Protein AF-A0A833ZK49-F1 (afdb_monomer)

Foldseek 3Di:
DDDPDDDPVLVVVVVVLVVVQVVCCVPPVDGDVVSLVVQCVNPPVVSVVVVVQVVVVQWDWDADPVRAIWIWGQDPVRDIWIAHPVQRDIPDPVCCVPPVVPVPDPRDDPPDD

Secondary structure (DSSP, 8-state):
-----STTHHHHHHHHHHHHHHHHHHHHSS--HHHHHHHHHHHTHHHHHHHHHHHTT-EEEEEPTTS-EEEEEE-TTS-EEEEEGGGTEE-SHHHHHHTSSS-----------

Sequence (113 aa):
MAVASSAVTLPAVVEELLSEMAAAVRNSARIPDEHLLSLKFVFGSSALQALDLVDRQSITLISSPSGRHVYQVLGSSGKMYTCLASCHYCSCPAFAFSVLRKSDSLLGHCRSN

Organism: NCBI:txid89673

pLDDT: mean 78.68, std 17.34, range [35.31, 94.06]

Mean predicted aligned error: 9.79 Å

Structure (mmCIF, N/CA/C/O backbone):
data_AF-A0A833ZK49-F1
#
_entry.id   AF-A0A833ZK49-F1
#
loop_
_atom_site.group_PDB
_atom_site.id
_atom_site.type_symbol
_atom_site.label_atom_id
_atom_site.label_alt_id
_atom_site.label_comp_id
_atom_site.label_asym_id
_atom_site.label_entity_id
_atom_site.label_seq_id
_atom_site.pdbx_PDB_ins_code
_atom_site.Cartn_x
_atom_site.Cartn_y
_atom_site.Cartn_z
_atom_site.occupancy
_atom_site.B_iso_or_equiv
_atom_site.auth_seq_id
_atom_site.auth_comp_id
_atom_site.auth_asym_id
_atom_site.auth_atom_id
_atom_site.pdbx_PDB_model_num
ATOM 1 N N . MET A 1 1 ? -7.117 32.785 -23.842 1.00 36.78 1 MET A N 1
ATOM 2 C CA .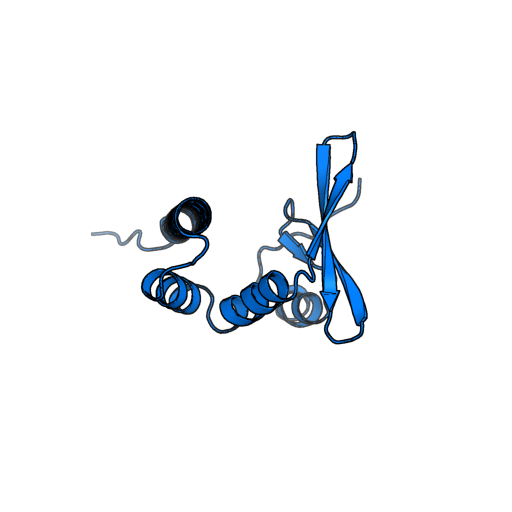 MET A 1 1 ? -7.629 31.417 -23.626 1.00 36.78 1 MET A CA 1
ATOM 3 C C . MET A 1 1 ? -6.524 30.430 -23.958 1.00 36.78 1 MET A C 1
ATOM 5 O O . MET A 1 1 ? -6.218 30.267 -25.129 1.00 36.78 1 MET A O 1
ATOM 9 N N . ALA A 1 2 ? -5.901 29.825 -22.949 1.00 35.31 2 ALA A N 1
ATOM 10 C CA . ALA A 1 2 ? -5.033 28.662 -23.112 1.00 35.31 2 ALA A CA 1
ATOM 11 C C . ALA A 1 2 ? -5.207 27.791 -21.863 1.00 35.31 2 ALA A C 1
ATOM 13 O O . ALA A 1 2 ? -4.974 28.242 -20.743 1.00 35.31 2 ALA A O 1
ATOM 14 N N . VAL A 1 3 ? -5.732 26.588 -22.072 1.00 43.62 3 VAL A N 1
ATOM 15 C CA . VAL A 1 3 ? -6.018 25.583 -21.049 1.00 43.62 3 VAL A CA 1
ATOM 16 C C . VAL A 1 3 ? -4.692 24.973 -20.598 1.00 43.62 3 VAL A C 1
ATOM 18 O O . VAL A 1 3 ? -4.091 24.195 -21.330 1.00 43.62 3 VAL A O 1
ATOM 21 N N . ALA A 1 4 ? -4.245 25.324 -19.394 1.00 40.34 4 ALA A N 1
ATOM 22 C CA . ALA A 1 4 ? -3.229 24.591 -18.642 1.00 40.34 4 ALA A CA 1
ATOM 23 C C . ALA A 1 4 ? -3.938 23.840 -17.502 1.00 40.34 4 ALA A C 1
ATOM 25 O O . ALA A 1 4 ? -3.822 24.186 -16.330 1.00 40.34 4 ALA A O 1
ATOM 26 N N . SER A 1 5 ? -4.781 22.869 -17.863 1.00 50.88 5 SER A N 1
ATOM 27 C CA . SER A 1 5 ? -5.573 22.073 -16.918 1.00 50.88 5 SER A CA 1
ATOM 28 C C . SER A 1 5 ? -4.890 20.743 -16.590 1.00 50.88 5 SER A C 1
ATOM 30 O O . SER A 1 5 ? -4.500 20.007 -17.492 1.00 50.88 5 SER A O 1
ATOM 32 N N . SER A 1 6 ? -4.884 20.412 -15.292 1.00 45.81 6 SER A N 1
ATOM 33 C CA . SER A 1 6 ? -4.934 19.069 -14.665 1.00 45.81 6 SER A CA 1
ATOM 34 C C . SER A 1 6 ? -3.666 18.348 -14.170 1.00 45.81 6 SER A C 1
ATOM 36 O O . SER A 1 6 ? -3.812 17.493 -13.302 1.00 45.81 6 SER A O 1
ATOM 38 N N . ALA A 1 7 ? -2.440 18.671 -14.595 1.00 47.62 7 ALA A N 1
ATOM 39 C CA . ALA A 1 7 ? -1.289 17.816 -14.233 1.00 47.62 7 ALA A CA 1
ATOM 40 C C . ALA A 1 7 ? -0.653 18.086 -12.848 1.00 47.62 7 ALA A C 1
ATOM 42 O O . ALA A 1 7 ? -0.018 17.197 -12.290 1.00 47.62 7 ALA A O 1
ATOM 43 N N . VAL A 1 8 ? -0.808 19.288 -12.278 1.00 50.62 8 VAL A N 1
ATOM 44 C CA . VAL A 1 8 ? -0.087 19.698 -11.047 1.00 50.62 8 VAL A CA 1
ATOM 45 C C . VAL A 1 8 ? -0.930 19.545 -9.773 1.00 50.62 8 VAL A C 1
ATOM 47 O O . VAL A 1 8 ? -0.392 19.473 -8.675 1.00 50.62 8 VAL A O 1
ATOM 50 N N . THR A 1 9 ? -2.254 19.451 -9.888 1.00 58.06 9 THR A N 1
ATOM 51 C CA . THR A 1 9 ? -3.160 19.462 -8.727 1.00 58.06 9 THR A CA 1
ATOM 52 C C . THR A 1 9 ? -3.355 18.086 -8.096 1.00 58.06 9 THR A C 1
ATOM 54 O O . THR A 1 9 ? -3.561 17.997 -6.892 1.00 58.06 9 THR A O 1
ATOM 57 N N . LEU A 1 10 ? -3.276 17.006 -8.879 1.00 67.06 10 LEU A N 1
ATOM 58 C CA . LEU A 1 10 ? -3.603 15.662 -8.393 1.00 67.06 10 LEU A CA 1
ATOM 59 C C . LEU A 1 10 ? -2.645 15.143 -7.298 1.00 67.06 10 LEU A C 1
ATOM 61 O O . LEU A 1 10 ? -3.148 14.588 -6.324 1.00 67.06 10 LEU A O 1
ATOM 65 N N . PRO A 1 11 ? -1.311 15.342 -7.380 1.00 76.81 11 PRO A N 1
ATOM 66 C CA . PRO A 1 11 ? -0.401 14.919 -6.313 1.00 76.81 11 PRO A CA 1
ATOM 67 C C . PRO A 1 11 ? -0.665 15.645 -4.988 1.00 76.81 11 PRO A C 1
ATOM 69 O O . PRO A 1 11 ? -0.747 14.999 -3.950 1.00 76.81 11 PRO A O 1
ATOM 72 N N . ALA A 1 12 ? -0.882 16.963 -5.034 1.00 81.69 12 ALA A N 1
ATOM 73 C CA . ALA A 1 12 ? -1.157 17.764 -3.841 1.00 81.69 12 ALA A CA 1
ATOM 74 C C . ALA A 1 12 ? -2.484 17.365 -3.172 1.00 81.69 12 ALA A C 1
ATOM 76 O O . ALA A 1 12 ? -2.536 17.200 -1.958 1.00 81.69 12 ALA A O 1
ATOM 77 N N . VAL A 1 13 ? -3.535 17.131 -3.966 1.00 85.19 13 VAL A N 1
ATOM 78 C CA . VAL A 1 13 ? -4.838 16.663 -3.457 1.00 85.19 13 VAL A CA 1
ATOM 79 C C . VAL A 1 13 ? -4.721 15.283 -2.806 1.00 85.19 13 VAL A C 1
ATOM 81 O O . VAL A 1 13 ? -5.344 15.021 -1.782 1.00 85.19 13 VAL A O 1
ATOM 84 N N . VAL A 1 14 ? -3.912 14.388 -3.379 1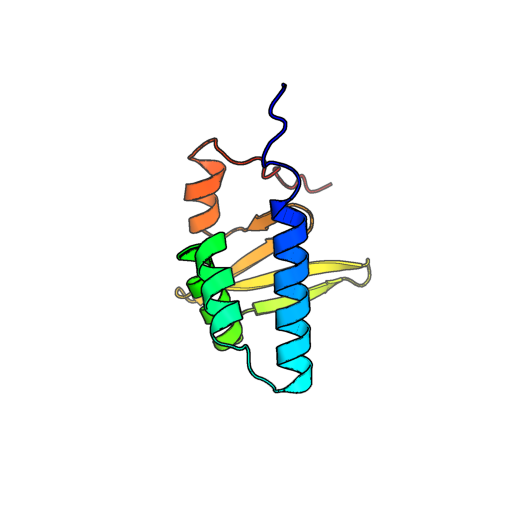.00 86.81 14 VAL A N 1
ATOM 85 C CA . VAL A 1 14 ? -3.643 13.069 -2.790 1.00 86.81 14 VAL A CA 1
ATOM 86 C C . VAL A 1 14 ? -2.908 13.196 -1.460 1.00 86.81 14 VAL A C 1
ATOM 88 O O . VAL A 1 14 ? -3.265 12.508 -0.507 1.00 86.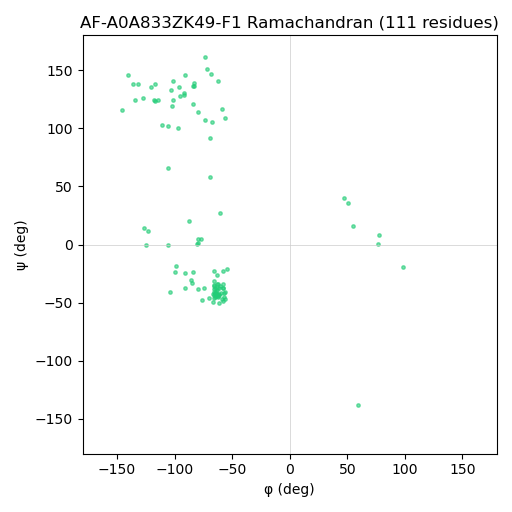81 14 VAL A O 1
ATOM 91 N N . GLU A 1 15 ? -1.884 14.044 -1.384 1.00 86.88 15 GLU A N 1
ATOM 92 C CA . GLU A 1 15 ? -1.133 14.271 -0.146 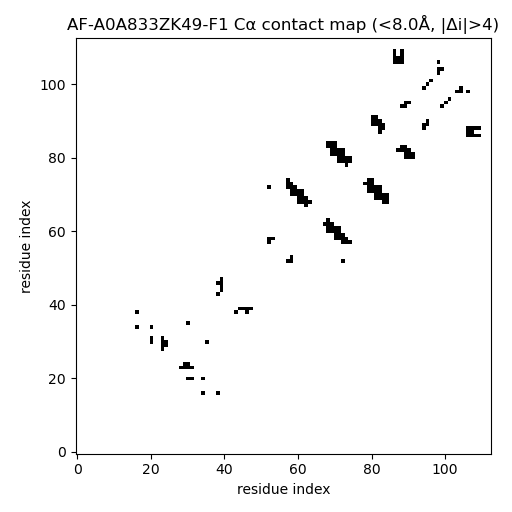1.00 86.88 15 GLU A CA 1
ATOM 93 C C . GLU A 1 15 ? -2.021 14.842 0.961 1.00 86.88 15 GLU A C 1
ATOM 95 O O . GLU A 1 15 ? -1.969 14.365 2.096 1.00 86.88 15 GLU A O 1
ATOM 100 N N . GLU A 1 16 ? -2.872 15.813 0.624 1.00 90.31 16 GLU A N 1
ATOM 101 C CA . GLU A 1 16 ? -3.841 16.401 1.548 1.00 90.31 16 GLU A CA 1
ATOM 102 C C . GLU A 1 16 ? -4.835 15.348 2.052 1.00 90.31 16 GLU A C 1
ATOM 104 O O . GLU A 1 16 ? -4.945 15.145 3.262 1.00 90.31 16 GLU A O 1
ATOM 109 N N . LEU A 1 17 ? -5.442 14.574 1.145 1.00 90.69 17 LEU A N 1
ATOM 110 C CA . LEU A 1 17 ? -6.353 13.483 1.497 1.00 90.69 17 LEU A CA 1
ATOM 111 C C . LEU A 1 17 ? -5.689 12.458 2.431 1.00 90.69 17 LEU A C 1
ATOM 113 O O . LEU A 1 17 ? -6.267 12.059 3.442 1.00 90.69 17 LEU A O 1
ATOM 117 N N . LEU A 1 18 ? -4.461 12.028 2.124 1.00 89.69 18 LEU A N 1
ATOM 118 C CA . LEU A 1 18 ? -3.726 11.074 2.961 1.00 89.69 18 LEU A CA 1
ATOM 119 C C . LEU A 1 18 ? -3.372 11.665 4.337 1.00 89.69 18 LEU A C 1
ATOM 121 O O . LEU A 1 18 ? -3.388 10.942 5.336 1.00 89.69 18 LEU A O 1
ATOM 125 N N . SER A 1 19 ? -3.079 12.966 4.408 1.00 90.19 19 SER A N 1
ATOM 126 C CA . SER A 1 19 ? -2.815 13.681 5.662 1.00 90.19 19 SER A CA 1
ATOM 127 C C . SER A 1 19 ? -4.057 13.744 6.555 1.00 90.19 19 SER A C 1
ATOM 129 O O . SER A 1 19 ? -3.978 13.426 7.748 1.00 90.19 19 SER A O 1
ATOM 131 N N . GLU A 1 20 ? -5.215 14.078 5.982 1.00 91.56 20 GLU A N 1
ATOM 132 C CA . GLU A 1 20 ? -6.504 14.101 6.681 1.00 91.56 20 GLU A CA 1
ATOM 133 C C . GLU A 1 20 ? -6.887 12.711 7.191 1.00 91.56 20 GLU A C 1
ATOM 135 O O . GLU A 1 20 ? -7.217 12.545 8.368 1.00 91.56 20 GLU A O 1
ATOM 140 N N . MET A 1 21 ? -6.733 11.681 6.354 1.00 90.62 21 MET A N 1
ATOM 141 C CA . MET A 1 21 ? -6.937 10.287 6.754 1.00 90.62 21 MET A CA 1
ATOM 142 C C . MET A 1 21 ? -6.035 9.897 7.929 1.00 90.62 21 MET A C 1
ATOM 144 O O . MET A 1 21 ? -6.500 9.299 8.902 1.00 90.62 21 MET A O 1
ATOM 148 N N . ALA A 1 22 ? -4.751 10.262 7.879 1.00 88.81 22 ALA A N 1
ATOM 149 C CA . ALA A 1 22 ? -3.821 9.996 8.969 1.00 88.81 22 ALA A CA 1
ATOM 150 C C . ALA A 1 22 ? -4.221 10.736 10.257 1.00 88.81 22 ALA A C 1
ATOM 152 O O . ALA A 1 22 ? -4.078 10.186 11.351 1.00 88.81 22 ALA A O 1
ATOM 153 N N . ALA A 1 23 ? -4.7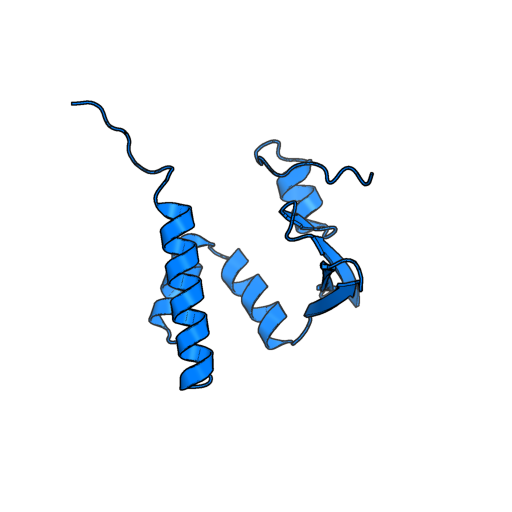27 11.969 10.153 1.00 89.94 23 ALA A N 1
ATOM 154 C CA . ALA A 1 23 ? -5.243 12.721 11.293 1.00 89.94 23 ALA A CA 1
ATOM 155 C C . ALA A 1 23 ? -6.498 12.072 11.892 1.00 89.94 23 ALA A C 1
ATOM 157 O O . ALA A 1 23 ? -6.578 11.923 13.112 1.00 89.94 23 ALA A O 1
ATOM 158 N N . ALA A 1 24 ? -7.431 11.617 11.055 1.00 89.44 24 ALA A N 1
ATOM 159 C CA . ALA A 1 24 ? -8.625 10.908 11.498 1.00 89.44 24 ALA A CA 1
ATOM 160 C C . ALA A 1 24 ? -8.264 9.635 12.278 1.00 89.44 24 ALA A C 1
ATOM 162 O O . ALA A 1 24 ? -8.731 9.455 13.400 1.00 89.44 24 ALA A O 1
ATOM 163 N N . VAL A 1 25 ? -7.340 8.814 11.761 1.00 87.88 25 VAL A N 1
ATOM 164 C CA . VAL A 1 25 ? -6.875 7.601 12.457 1.00 87.88 25 VAL A CA 1
ATOM 165 C C . VAL A 1 25 ? -6.247 7.928 13.812 1.00 87.88 25 VAL A C 1
ATOM 167 O O . VAL A 1 25 ? -6.533 7.240 14.789 1.00 87.88 25 VAL A O 1
ATOM 170 N N . ARG A 1 26 ? -5.434 8.988 13.912 1.00 87.81 26 ARG A N 1
ATOM 171 C CA . ARG A 1 26 ? -4.843 9.402 15.198 1.00 87.81 26 ARG A CA 1
ATOM 172 C C . ARG A 1 26 ? -5.895 9.831 16.225 1.00 87.81 26 ARG A C 1
ATOM 174 O O . ARG A 1 26 ? -5.691 9.602 17.413 1.00 87.81 26 ARG A O 1
ATOM 181 N N . ASN A 1 27 ? -6.993 10.438 15.778 1.00 87.62 27 ASN A N 1
ATOM 182 C CA . ASN A 1 27 ? -7.999 11.034 16.658 1.00 87.62 27 ASN A CA 1
ATOM 183 C C . ASN A 1 27 ? -9.126 10.066 17.048 1.00 87.62 27 ASN A C 1
ATOM 185 O O . ASN A 1 27 ? -9.616 10.119 18.172 1.00 87.62 27 ASN A O 1
ATOM 189 N N . SER A 1 28 ? -9.568 9.210 16.126 1.00 84.06 28 SER A N 1
ATOM 190 C CA . SER A 1 28 ? -10.764 8.370 16.292 1.00 84.06 28 SER A CA 1
ATOM 191 C C . SER A 1 28 ? -10.501 6.875 16.089 1.00 84.06 28 SER A C 1
ATOM 193 O O . SER A 1 28 ? -11.432 6.075 16.197 1.00 84.06 28 SER A O 1
ATOM 195 N N . ALA A 1 29 ? -9.255 6.488 15.778 1.00 82.44 29 ALA A N 1
ATOM 196 C CA . ALA A 1 29 ? -8.854 5.131 15.390 1.00 82.44 29 ALA A CA 1
ATOM 197 C C . ALA A 1 29 ? -9.640 4.556 14.193 1.00 82.44 29 ALA A C 1
ATOM 199 O O . ALA A 1 29 ? -9.619 3.347 13.959 1.00 82.44 29 ALA A O 1
ATOM 200 N N . ARG A 1 30 ? -10.350 5.403 13.432 1.00 84.75 30 ARG A N 1
ATOM 201 C CA . ARG A 1 30 ? -11.168 5.009 12.282 1.00 84.75 30 ARG A CA 1
ATOM 202 C C . ARG A 1 30 ? -11.040 6.023 11.155 1.00 84.75 30 ARG A C 1
ATOM 204 O O . ARG A 1 30 ? -10.931 7.223 11.387 1.00 84.75 30 ARG A O 1
ATOM 211 N N . ILE A 1 31 ? -11.089 5.521 9.927 1.00 86.94 31 ILE A N 1
ATOM 212 C CA . ILE A 1 31 ? -11.140 6.349 8.723 1.00 86.94 31 ILE A CA 1
ATOM 213 C C . ILE A 1 31 ? -12.620 6.570 8.370 1.00 86.94 31 ILE A C 1
ATOM 215 O O . ILE A 1 31 ? -13.358 5.585 8.323 1.00 86.94 31 ILE A O 1
ATOM 219 N N . PRO A 1 32 ? -13.076 7.813 8.130 1.00 89.00 32 PRO A N 1
ATOM 220 C CA . PRO A 1 32 ? -14.452 8.075 7.716 1.00 89.00 32 PRO A CA 1
ATOM 221 C C . PRO A 1 32 ? -14.729 7.549 6.300 1.00 89.00 32 PRO A C 1
ATOM 223 O O . PRO A 1 32 ? -13.866 7.632 5.422 1.00 89.00 32 PRO A O 1
ATOM 226 N N . ASP A 1 33 ? -15.956 7.086 6.046 1.00 89.69 33 ASP A N 1
ATOM 227 C CA . ASP A 1 33 ? -16.348 6.499 4.754 1.00 89.69 33 ASP A CA 1
ATOM 228 C C . ASP A 1 33 ? -16.144 7.453 3.568 1.00 89.69 33 ASP A C 1
ATOM 230 O O . ASP A 1 33 ? -15.764 7.024 2.481 1.00 89.69 33 ASP A O 1
ATOM 234 N N . GLU A 1 34 ? -16.327 8.760 3.769 1.00 91.38 34 GLU A N 1
ATOM 235 C CA . GLU A 1 34 ? -16.101 9.778 2.732 1.00 91.38 34 GLU A CA 1
ATOM 236 C C . GLU A 1 34 ? -14.642 9.802 2.234 1.00 91.38 34 GLU A C 1
ATOM 238 O O . GLU A 1 34 ? -14.387 9.954 1.035 1.00 91.38 34 GLU A O 1
ATOM 243 N N . HIS A 1 35 ? -13.676 9.565 3.129 1.00 90.50 35 HIS A N 1
ATOM 244 C CA . HIS A 1 35 ? -12.259 9.522 2.783 1.00 90.50 35 HIS A CA 1
ATOM 245 C C . HIS A 1 35 ? -11.933 8.220 2.042 1.00 90.50 35 HIS A C 1
ATOM 247 O O . HIS A 1 35 ? -11.180 8.229 1.069 1.00 90.50 35 HIS A O 1
ATOM 253 N N . LEU A 1 36 ? -12.554 7.102 2.439 1.00 90.25 36 LEU A N 1
ATOM 254 C CA . LEU A 1 36 ? -12.430 5.815 1.744 1.00 90.25 36 LEU A CA 1
ATOM 255 C C . LEU A 1 36 ? -13.011 5.871 0.326 1.00 90.25 36 LEU A C 1
ATOM 257 O O . LEU A 1 36 ? -12.416 5.340 -0.615 1.00 90.25 36 LEU A O 1
ATOM 261 N N . LEU A 1 37 ? -14.155 6.538 0.156 1.00 90.88 37 LEU A N 1
ATOM 262 C CA . LEU A 1 37 ? -14.772 6.772 -1.149 1.00 90.88 37 LEU A CA 1
ATOM 263 C C . LEU A 1 37 ? -13.878 7.644 -2.036 1.00 90.88 37 LEU A C 1
ATOM 265 O O . LEU A 1 37 ? -13.661 7.300 -3.199 1.00 90.88 37 LEU A O 1
ATOM 269 N N . SER A 1 38 ? -13.309 8.714 -1.478 1.00 90.88 38 SER A N 1
ATOM 270 C CA . SER A 1 38 ? -12.377 9.603 -2.182 1.00 90.88 38 SER A CA 1
ATOM 271 C C . SER A 1 38 ? -11.106 8.864 -2.608 1.00 90.88 38 SER A C 1
ATOM 273 O O . SER A 1 38 ? -10.690 8.944 -3.764 1.00 90.88 38 SER A O 1
ATOM 275 N N . LEU A 1 39 ? -10.537 8.044 -1.721 1.00 89.75 39 LEU A N 1
ATOM 276 C CA . LEU A 1 39 ? -9.369 7.222 -2.028 1.00 89.75 39 LEU A CA 1
ATOM 277 C C . LEU A 1 39 ? -9.661 6.214 -3.152 1.00 89.75 39 LEU A C 1
ATOM 279 O O . LEU A 1 39 ? -8.855 6.046 -4.070 1.00 89.75 39 LEU A O 1
ATOM 283 N N . LYS A 1 40 ? -10.834 5.567 -3.117 1.00 88.25 40 LYS A N 1
ATOM 284 C CA . LYS A 1 40 ? -11.288 4.646 -4.169 1.00 88.25 40 LYS A CA 1
ATOM 285 C C . LYS A 1 40 ? -11.529 5.362 -5.496 1.00 88.25 40 LYS A C 1
ATOM 287 O O . LYS A 1 40 ? -11.265 4.780 -6.544 1.00 88.25 40 LYS A O 1
ATOM 292 N N . PHE A 1 41 ? -12.018 6.599 -5.470 1.00 89.00 41 PHE A N 1
ATOM 293 C CA . PHE A 1 41 ? -12.201 7.400 -6.677 1.00 89.00 41 PHE A CA 1
ATOM 294 C C . PHE A 1 41 ? -10.861 7.697 -7.365 1.00 89.00 41 PHE A C 1
ATOM 296 O O . PHE A 1 41 ? -10.758 7.551 -8.579 1.00 89.00 41 PHE A O 1
ATOM 303 N N . VAL A 1 42 ? -9.821 8.035 -6.593 1.00 87.44 42 VAL A N 1
ATOM 304 C CA . VAL A 1 42 ? -8.496 8.374 -7.139 1.00 87.44 42 VAL A CA 1
ATOM 305 C C . VAL A 1 42 ? -7.708 7.138 -7.587 1.00 87.44 42 VAL A C 1
ATOM 307 O O . VAL A 1 42 ? -7.159 7.121 -8.686 1.00 87.44 42 VAL A O 1
ATOM 310 N N . PHE A 1 43 ? -7.638 6.097 -6.753 1.00 83.94 43 PHE A N 1
ATOM 311 C CA . PH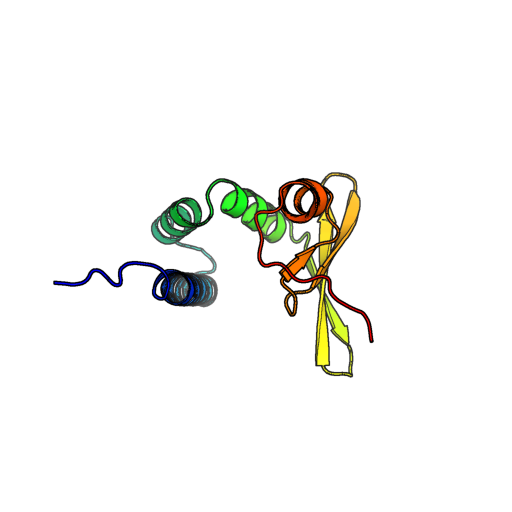E A 1 43 ? -6.754 4.942 -6.980 1.00 83.94 43 PHE A CA 1
ATOM 312 C C . PHE A 1 43 ? -7.481 3.670 -7.442 1.00 83.94 43 PHE A C 1
ATOM 314 O O . PHE A 1 43 ? -6.850 2.632 -7.665 1.00 83.94 43 PHE A O 1
ATOM 321 N N . GLY A 1 44 ? -8.806 3.714 -7.581 1.00 88.06 44 GLY A N 1
ATOM 322 C CA . GLY A 1 44 ? -9.609 2.584 -8.038 1.00 88.06 44 GLY A CA 1
ATOM 323 C C . GLY A 1 44 ? -9.482 1.353 -7.137 1.00 88.06 44 GLY A C 1
ATOM 324 O O . GLY A 1 44 ? -9.473 1.436 -5.908 1.00 88.06 44 GLY A O 1
ATOM 325 N N . SER A 1 45 ? -9.374 0.176 -7.757 1.00 83.62 45 SER A N 1
ATOM 326 C CA . SER A 1 45 ? -9.225 -1.104 -7.051 1.00 83.62 45 SER A CA 1
ATOM 327 C C . SER A 1 45 ? -7.906 -1.233 -6.286 1.00 83.62 45 SER A C 1
ATOM 329 O O . SER A 1 45 ? -7.839 -2.008 -5.333 1.00 83.62 45 SER A O 1
ATOM 331 N N . SER A 1 46 ? -6.872 -0.476 -6.669 1.00 85.25 46 SER A N 1
ATOM 332 C CA . SER A 1 46 ? -5.575 -0.495 -5.986 1.00 85.25 46 SER A CA 1
ATOM 333 C C . SER A 1 46 ? -5.678 0.044 -4.557 1.00 85.25 46 SER A C 1
ATOM 335 O O . SER A 1 46 ? -4.982 -0.462 -3.682 1.00 85.25 46 SER A O 1
ATOM 337 N N . ALA A 1 47 ? -6.590 0.994 -4.292 1.00 87.75 47 ALA A N 1
ATOM 338 C CA . ALA A 1 47 ? -6.868 1.486 -2.937 1.00 87.75 47 ALA A CA 1
ATOM 339 C C . ALA A 1 47 ? -7.308 0.354 -2.003 1.00 87.75 47 ALA A C 1
ATOM 341 O O . ALA A 1 47 ? -6.775 0.201 -0.911 1.00 87.75 47 ALA A O 1
ATOM 342 N N . LEU A 1 48 ? -8.261 -0.466 -2.454 1.00 87.75 48 LEU A N 1
ATOM 343 C CA . LEU A 1 48 ? -8.819 -1.552 -1.648 1.00 87.75 48 LEU A CA 1
ATOM 344 C C . LEU A 1 48 ? -7.772 -2.628 -1.354 1.00 87.75 48 LEU A C 1
ATOM 346 O O . LEU A 1 48 ? -7.693 -3.118 -0.234 1.00 87.75 48 LEU A O 1
ATOM 350 N N . GLN A 1 49 ? -6.942 -2.962 -2.344 1.00 87.88 49 GLN A N 1
ATOM 351 C CA . GLN A 1 49 ? -5.845 -3.913 -2.158 1.00 87.88 49 GLN A CA 1
ATOM 352 C C . GLN A 1 49 ? -4.777 -3.371 -1.200 1.00 87.88 49 GLN A C 1
ATOM 354 O O . GLN A 1 49 ? -4.242 -4.124 -0.392 1.00 87.88 49 GLN A O 1
ATOM 359 N N . ALA A 1 50 ? -4.475 -2.072 -1.268 1.00 89.50 50 ALA A N 1
ATOM 360 C CA . ALA A 1 50 ? -3.541 -1.434 -0.348 1.00 89.50 50 ALA A CA 1
ATOM 361 C C . ALA A 1 50 ? -4.083 -1.405 1.090 1.00 89.50 50 ALA A C 1
ATOM 363 O O . ALA A 1 50 ? -3.336 -1.714 2.015 1.00 89.50 50 ALA A O 1
ATOM 364 N N . LEU A 1 51 ? -5.370 -1.091 1.279 1.00 89.75 51 LEU A N 1
ATOM 365 C CA . LEU A 1 51 ? -6.004 -1.119 2.600 1.00 89.75 51 LEU A CA 1
ATOM 366 C C . LEU A 1 51 ? -6.036 -2.531 3.192 1.00 89.75 51 LEU A C 1
ATOM 368 O O . LEU A 1 51 ? -5.657 -2.692 4.344 1.00 89.75 51 LEU A O 1
ATOM 372 N N . ASP A 1 52 ? -6.365 -3.559 2.402 1.00 90.56 52 ASP A N 1
ATOM 373 C CA . ASP A 1 52 ? -6.353 -4.955 2.872 1.00 90.56 52 ASP A CA 1
ATOM 374 C C . ASP A 1 52 ? -4.965 -5.377 3.397 1.00 90.56 52 ASP A C 1
ATOM 376 O O . ASP A 1 52 ? -4.866 -6.061 4.416 1.00 90.56 52 ASP A O 1
ATOM 380 N N . LEU A 1 53 ? -3.873 -4.917 2.771 1.00 90.88 53 LEU A N 1
ATOM 381 C CA . LEU A 1 53 ? -2.514 -5.168 3.271 1.00 90.88 53 LEU A CA 1
ATOM 382 C C . LEU A 1 53 ? -2.242 -4.494 4.624 1.00 90.88 53 LEU A C 1
ATOM 384 O O . LEU A 1 53 ? -1.549 -5.076 5.465 1.00 90.88 53 LEU A O 1
ATOM 388 N N . VAL A 1 54 ? -2.764 -3.281 4.830 1.00 89.31 54 VAL A N 1
ATOM 389 C CA . VAL A 1 54 ? -2.637 -2.538 6.093 1.00 89.31 54 VAL A CA 1
ATOM 390 C C . VAL A 1 54 ? -3.475 -3.199 7.186 1.00 89.31 54 VAL A C 1
ATOM 392 O O . VAL A 1 54 ? -2.956 -3.458 8.271 1.00 89.31 54 VAL A O 1
ATOM 395 N N . ASP A 1 55 ? -4.724 -3.550 6.882 1.00 89.50 55 ASP A N 1
ATOM 396 C CA . ASP A 1 55 ? -5.657 -4.188 7.815 1.00 89.50 55 ASP A CA 1
ATOM 397 C C . ASP A 1 55 ? -5.138 -5.547 8.299 1.00 89.50 55 ASP A C 1
ATOM 399 O O . ASP A 1 55 ? -5.254 -5.893 9.475 1.00 89.50 55 ASP A O 1
ATOM 403 N N . ARG A 1 56 ? -4.487 -6.310 7.412 1.00 91.38 56 ARG A N 1
ATOM 404 C CA . ARG A 1 56 ? -3.836 -7.588 7.745 1.00 91.38 56 ARG A CA 1
ATOM 405 C C . ARG A 1 56 ? -2.467 -7.438 8.404 1.00 91.38 56 ARG A C 1
ATOM 407 O O . ARG A 1 56 ? -1.806 -8.453 8.621 1.00 91.38 56 ARG A O 1
ATOM 414 N N . GLN A 1 57 ? -1.991 -6.214 8.642 1.00 90.81 57 GLN A N 1
ATOM 415 C CA . GLN A 1 57 ? -0.643 -5.935 9.156 1.00 90.81 57 GLN A CA 1
ATOM 416 C C . GLN A 1 57 ? 0.459 -6.653 8.357 1.00 90.81 57 GLN A C 1
ATOM 418 O O . GLN A 1 57 ? 1.470 -7.099 8.893 1.00 90.81 57 GLN A O 1
ATOM 423 N N . SER A 1 58 ? 0.266 -6.781 7.044 1.00 93.00 58 SER A N 1
ATOM 424 C CA . SER A 1 58 ? 1.151 -7.538 6.153 1.00 93.00 58 SER A CA 1
ATOM 425 C C . SER A 1 58 ? 2.309 -6.692 5.614 1.00 93.00 58 SER A C 1
ATOM 427 O O . SER A 1 58 ? 2.897 -7.030 4.587 1.00 93.00 58 SER A O 1
ATOM 429 N N . ILE A 1 59 ? 2.629 -5.580 6.280 1.00 93.56 59 ILE A N 1
ATOM 430 C CA . ILE A 1 59 ? 3.667 -4.630 5.876 1.00 93.56 59 ILE A CA 1
ATOM 431 C C . ILE A 1 59 ? 4.625 -4.403 7.045 1.00 93.56 59 ILE A C 1
ATOM 433 O O . ILE A 1 59 ? 4.214 -3.988 8.126 1.00 93.56 59 ILE A O 1
ATOM 437 N N . THR A 1 60 ? 5.916 -4.595 6.791 1.00 93.88 60 THR A N 1
ATOM 438 C CA . THR A 1 60 ? 7.001 -4.355 7.743 1.00 93.88 60 THR A CA 1
ATOM 439 C C . THR A 1 60 ? 7.920 -3.266 7.208 1.00 93.88 60 THR A C 1
ATOM 441 O O . THR A 1 60 ? 8.470 -3.387 6.113 1.00 93.88 60 THR A O 1
ATOM 444 N N . LEU A 1 61 ? 8.123 -2.202 7.984 1.00 92.81 61 LEU A N 1
ATOM 445 C CA . LEU A 1 61 ? 9.123 -1.180 7.685 1.00 92.81 61 LEU A CA 1
ATOM 446 C C . LEU A 1 61 ? 10.496 -1.631 8.198 1.00 92.81 61 LEU A C 1
ATOM 448 O O . LEU A 1 61 ? 10.681 -1.835 9.394 1.00 92.81 61 LEU A O 1
ATOM 452 N N . ILE A 1 62 ? 11.468 -1.726 7.295 1.00 91.75 62 ILE A N 1
ATOM 453 C CA . ILE A 1 62 ? 12.878 -1.933 7.621 1.00 91.75 62 ILE A CA 1
ATOM 454 C C . ILE A 1 62 ? 13.603 -0.599 7.486 1.00 91.75 62 ILE A C 1
ATOM 456 O O . ILE A 1 62 ? 13.665 -0.010 6.402 1.00 91.75 62 ILE A O 1
ATOM 460 N N . SER A 1 63 ? 14.173 -0.130 8.592 1.00 90.69 63 SER A N 1
ATOM 461 C CA . SER A 1 63 ? 15.048 1.037 8.641 1.00 90.69 63 SER A CA 1
ATOM 462 C C . SER A 1 63 ? 16.511 0.610 8.760 1.00 90.69 63 SER A C 1
ATOM 464 O O . SER A 1 63 ? 16.878 -0.242 9.565 1.00 90.69 63 SER A O 1
ATOM 466 N N . SER A 1 64 ? 17.362 1.216 7.939 1.00 87.06 64 SER A N 1
ATOM 467 C CA . SER A 1 64 ? 18.815 1.126 8.060 1.00 87.06 64 SER A CA 1
ATOM 468 C C . SER A 1 64 ? 19.331 2.267 8.945 1.00 87.06 64 SER A C 1
ATOM 470 O O . SER A 1 64 ? 18.831 3.389 8.813 1.00 87.06 64 SER A O 1
ATOM 472 N N . PRO A 1 65 ? 20.394 2.056 9.747 1.00 86.50 65 PRO A N 1
ATOM 473 C CA . PRO A 1 65 ? 21.105 3.136 10.444 1.00 86.50 65 PRO A CA 1
ATOM 474 C C . PRO A 1 65 ? 21.593 4.251 9.506 1.00 86.50 65 PRO A C 1
ATOM 476 O O . PRO A 1 65 ? 21.813 5.377 9.935 1.00 86.50 65 PRO A O 1
ATOM 479 N N . SER A 1 66 ? 21.728 3.955 8.210 1.00 83.19 66 SER A N 1
ATOM 480 C CA . SER A 1 66 ? 22.085 4.919 7.165 1.00 83.19 66 SER A CA 1
ATOM 481 C C . SER A 1 66 ? 20.930 5.841 6.729 1.00 83.19 66 SER A C 1
ATOM 483 O O . SER A 1 66 ? 21.069 6.532 5.724 1.00 83.19 66 SER A O 1
ATOM 485 N N . GLY A 1 67 ? 19.757 5.774 7.370 1.00 82.38 67 GLY A N 1
ATOM 486 C CA . GLY A 1 67 ? 18.562 6.546 6.995 1.00 82.38 67 GLY A CA 1
ATOM 487 C C . GLY A 1 67 ? 17.797 6.005 5.780 1.00 82.38 67 GLY A C 1
ATOM 488 O O . GLY A 1 67 ? 16.880 6.651 5.281 1.00 82.38 67 GLY A O 1
ATOM 489 N N . ARG A 1 68 ? 18.158 4.817 5.274 1.00 84.50 68 ARG A N 1
ATOM 490 C CA . ARG A 1 68 ? 17.417 4.166 4.182 1.00 84.50 68 ARG A CA 1
ATOM 491 C C . ARG A 1 68 ? 16.227 3.400 4.745 1.00 84.50 68 ARG A C 1
ATOM 493 O O . ARG A 1 68 ? 16.379 2.655 5.710 1.00 84.50 68 ARG A O 1
ATOM 500 N N . HIS A 1 69 ? 15.080 3.533 4.089 1.00 88.06 69 HIS A N 1
ATOM 501 C CA . HIS A 1 69 ? 13.843 2.857 4.464 1.00 88.06 69 HIS A CA 1
ATOM 502 C C . HIS A 1 69 ? 13.343 1.973 3.329 1.00 88.06 69 HIS A C 1
ATOM 504 O O . HIS A 1 69 ? 13.338 2.375 2.163 1.00 88.06 69 HIS A O 1
ATOM 510 N N . VAL A 1 70 ? 12.923 0.763 3.680 1.00 91.19 70 VAL A N 1
ATOM 511 C CA . VAL A 1 70 ? 12.374 -0.216 2.747 1.00 91.19 70 VAL A CA 1
ATOM 512 C C . VAL A 1 70 ? 11.150 -0.854 3.382 1.00 91.19 70 VAL A C 1
ATOM 514 O O . VAL A 1 70 ? 11.173 -1.189 4.562 1.00 91.19 70 VAL A O 1
ATOM 517 N N . TYR A 1 71 ? 10.090 -1.048 2.605 1.00 92.94 71 TYR A N 1
ATOM 518 C CA . TYR A 1 71 ? 8.889 -1.733 3.069 1.00 92.94 71 TYR A CA 1
ATOM 519 C C . TYR A 1 71 ? 8.890 -3.166 2.543 1.00 92.94 71 TYR A C 1
ATOM 521 O O . TYR A 1 71 ? 9.001 -3.389 1.338 1.00 92.94 71 TYR A O 1
ATOM 529 N N . GLN A 1 72 ? 8.777 -4.143 3.435 1.00 93.81 72 GLN A N 1
ATOM 530 C CA . GLN A 1 72 ? 8.521 -5.534 3.084 1.00 93.81 72 GLN A CA 1
ATOM 531 C C . GLN A 1 72 ? 7.029 -5.815 3.184 1.00 93.81 72 GLN A C 1
ATOM 533 O O . GLN A 1 72 ? 6.414 -5.540 4.205 1.00 93.81 72 GLN A O 1
ATOM 538 N N . VAL A 1 73 ? 6.457 -6.372 2.126 1.00 94.06 73 VAL A N 1
ATOM 539 C CA . VAL A 1 73 ? 5.034 -6.676 2.010 1.00 94.06 73 VAL A CA 1
ATOM 540 C C . VAL A 1 73 ? 4.866 -8.181 1.865 1.00 94.06 73 VAL A C 1
ATOM 542 O O . VAL A 1 73 ? 5.420 -8.780 0.943 1.00 94.06 73 VAL A O 1
ATOM 545 N N . LEU A 1 74 ? 4.100 -8.804 2.753 1.00 93.38 74 LEU A N 1
ATOM 546 C CA . LEU A 1 74 ? 3.747 -10.213 2.656 1.00 93.38 74 LEU A CA 1
ATOM 547 C C . LEU A 1 74 ? 2.605 -10.387 1.649 1.00 93.38 74 LEU A C 1
ATOM 549 O O . LEU A 1 74 ? 1.490 -9.917 1.854 1.00 93.38 74 LEU A O 1
ATOM 553 N N . GLY A 1 75 ? 2.888 -11.063 0.540 1.00 87.69 75 GLY A N 1
ATOM 554 C CA . GLY A 1 75 ? 1.881 -11.405 -0.454 1.00 87.69 75 GLY A CA 1
ATOM 555 C C . GLY A 1 75 ? 0.947 -12.521 0.000 1.00 87.69 75 GLY A C 1
ATOM 556 O O . GLY A 1 75 ? 1.310 -13.362 0.819 1.00 87.69 75 GLY A O 1
ATOM 557 N N . SER A 1 76 ? -0.211 -12.626 -0.653 1.00 83.88 76 SER A N 1
ATOM 558 C CA . SER A 1 76 ? -1.171 -13.727 -0.454 1.00 83.88 76 SER A CA 1
ATOM 559 C C . SER A 1 76 ? -0.589 -15.121 -0.726 1.00 83.88 76 SER A C 1
ATOM 561 O O . SER A 1 76 ? -1.082 -16.112 -0.200 1.00 83.88 76 SER A O 1
ATOM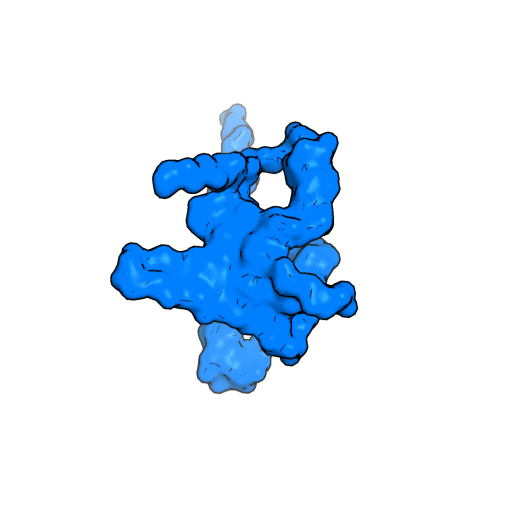 563 N N . SER A 1 77 ? 0.485 -15.205 -1.518 1.00 85.88 77 SER A N 1
ATOM 564 C CA . SER A 1 77 ? 1.235 -16.445 -1.768 1.00 85.88 77 SER A CA 1
ATOM 565 C C . SER A 1 77 ? 2.224 -16.819 -0.654 1.00 85.88 77 SER A C 1
ATOM 567 O O . SER A 1 77 ? 2.959 -17.793 -0.798 1.00 85.88 77 SER A O 1
ATOM 569 N N . GLY A 1 78 ? 2.310 -16.024 0.418 1.00 86.12 78 GLY A N 1
ATOM 570 C CA . GLY A 1 78 ? 3.302 -16.173 1.487 1.00 86.12 78 GLY A CA 1
ATOM 571 C C . GLY A 1 78 ? 4.702 -15.665 1.123 1.00 86.12 78 GLY A C 1
ATOM 572 O O . GLY A 1 78 ? 5.618 -15.738 1.938 1.00 86.12 78 GLY A O 1
ATOM 573 N N . LYS A 1 79 ? 4.897 -15.137 -0.092 1.00 90.12 79 LYS A N 1
ATOM 574 C CA . LYS A 1 79 ? 6.169 -14.544 -0.524 1.00 90.12 79 LYS A CA 1
ATOM 575 C C . LYS A 1 79 ? 6.277 -13.096 -0.062 1.00 90.12 79 LYS A C 1
ATOM 577 O O . LYS A 1 79 ? 5.314 -12.341 -0.176 1.00 90.12 79 LYS A O 1
ATOM 582 N N . MET A 1 80 ? 7.460 -12.699 0.398 1.00 91.00 80 MET A N 1
ATOM 583 C CA . MET A 1 80 ? 7.757 -11.303 0.715 1.00 91.00 80 MET A CA 1
ATOM 584 C C . MET A 1 80 ? 8.150 -10.528 -0.543 1.00 91.00 80 MET A C 1
ATOM 586 O O . MET A 1 80 ? 8.954 -10.998 -1.350 1.00 91.00 80 MET A O 1
ATOM 590 N N . TYR A 1 81 ? 7.613 -9.322 -0.673 1.00 92.38 81 TYR A N 1
ATOM 591 C CA . TYR A 1 81 ? 7.939 -8.366 -1.719 1.00 92.38 81 TYR A CA 1
ATOM 592 C C . TYR A 1 81 ? 8.547 -7.111 -1.113 1.00 92.38 81 TYR A C 1
ATOM 594 O O . TYR A 1 81 ? 8.078 -6.584 -0.113 1.00 92.38 81 TYR A O 1
ATOM 602 N N . THR A 1 82 ? 9.584 -6.605 -1.756 1.00 91.56 82 THR A N 1
ATOM 603 C CA . THR A 1 82 ? 10.253 -5.360 -1.396 1.00 91.56 82 THR A CA 1
ATOM 604 C C . THR A 1 82 ? 9.642 -4.180 -2.147 1.00 91.56 82 THR A C 1
ATOM 606 O O . THR A 1 82 ? 9.562 -4.216 -3.380 1.00 91.56 82 THR A O 1
ATOM 609 N N . CYS A 1 83 ? 9.272 -3.140 -1.403 1.00 90.69 83 CYS A N 1
ATOM 610 C CA . CYS A 1 83 ? 8.802 -1.841 -1.867 1.00 90.69 83 CYS A CA 1
ATOM 611 C C . CYS A 1 83 ? 9.804 -0.746 -1.466 1.00 90.69 83 CYS A C 1
ATOM 613 O O . CYS A 1 83 ? 10.130 -0.570 -0.289 1.00 90.69 83 CYS A O 1
ATOM 615 N N . LEU A 1 84 ? 10.277 0.010 -2.455 1.00 87.94 84 LEU A N 1
ATOM 616 C CA . LEU A 1 84 ? 11.204 1.128 -2.298 1.00 87.94 84 LEU A CA 1
ATOM 617 C C . LEU A 1 84 ? 10.460 2.429 -2.601 1.00 87.94 84 LEU A C 1
ATOM 619 O O . LEU A 1 84 ? 10.243 2.767 -3.765 1.00 87.94 84 LEU A O 1
ATOM 623 N N . ALA A 1 85 ? 10.090 3.162 -1.550 1.00 82.69 85 ALA A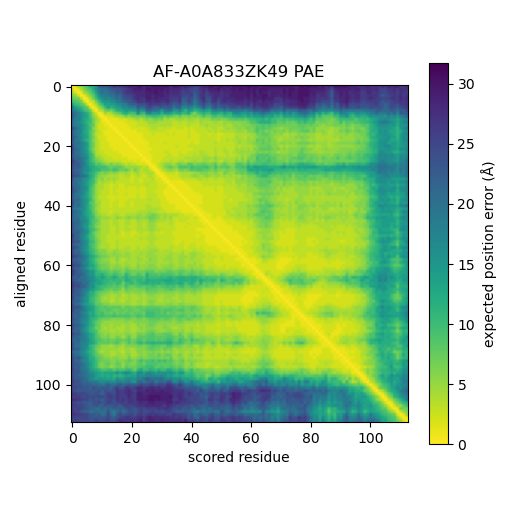 N 1
ATOM 624 C CA . ALA A 1 85 ? 9.346 4.415 -1.684 1.00 82.69 85 ALA A CA 1
ATOM 625 C C . ALA A 1 85 ? 10.132 5.487 -2.461 1.00 82.69 85 ALA A C 1
ATOM 627 O O . ALA A 1 85 ? 9.542 6.228 -3.235 1.00 82.69 85 ALA A O 1
ATOM 628 N N . SER A 1 86 ? 11.465 5.515 -2.331 1.00 79.62 86 SER A N 1
ATOM 629 C CA . SER A 1 86 ? 12.337 6.517 -2.966 1.00 79.62 86 SER A CA 1
ATOM 630 C C . SER A 1 86 ? 12.331 6.493 -4.497 1.00 79.62 86 SER A C 1
ATOM 632 O O . SER A 1 86 ? 12.642 7.498 -5.122 1.00 79.62 86 SER A O 1
ATOM 634 N N . CYS A 1 87 ? 12.038 5.342 -5.103 1.00 77.75 87 CYS A N 1
ATOM 635 C CA . CYS A 1 87 ? 12.013 5.159 -6.557 1.00 77.75 87 CYS A CA 1
ATOM 636 C C . CYS A 1 87 ? 10.685 4.562 -7.040 1.00 77.75 87 CYS A C 1
ATOM 638 O O . CYS A 1 87 ? 10.608 4.089 -8.170 1.00 77.75 87 CYS A O 1
ATOM 640 N N . HIS A 1 88 ? 9.654 4.563 -6.182 1.00 81.25 88 HIS A N 1
ATOM 641 C CA . HIS A 1 88 ? 8.335 3.984 -6.453 1.00 81.25 88 HIS A CA 1
ATOM 642 C C . HIS A 1 88 ? 8.401 2.571 -7.067 1.00 81.25 88 HIS A C 1
ATOM 644 O O . HIS A 1 88 ? 7.645 2.222 -7.972 1.00 81.25 88 HIS A O 1
ATOM 650 N N . TYR A 1 89 ? 9.330 1.747 -6.578 1.00 85.06 89 TYR A N 1
ATOM 651 C CA . TYR A 1 89 ? 9.558 0.398 -7.086 1.00 85.06 89 TYR A CA 1
ATOM 652 C C . TYR A 1 89 ? 8.925 -0.647 -6.174 1.00 85.06 89 TYR A C 1
ATOM 654 O O . TYR A 1 89 ? 9.045 -0.568 -4.949 1.00 85.06 89 TYR A O 1
ATOM 662 N N . CYS A 1 90 ? 8.342 -1.682 -6.776 1.00 87.25 90 CYS A N 1
ATOM 663 C CA . CYS A 1 90 ? 7.937 -2.889 -6.075 1.00 87.25 90 CYS A CA 1
ATOM 664 C C . CYS A 1 90 ? 8.409 -4.144 -6.822 1.00 87.25 90 CYS A C 1
ATOM 666 O O . CYS A 1 90 ? 8.281 -4.248 -8.037 1.00 87.25 90 CYS A O 1
ATOM 668 N N . SER A 1 91 ? 8.906 -5.134 -6.081 1.00 88.62 91 SER A N 1
ATOM 669 C CA . SER A 1 91 ? 9.286 -6.453 -6.624 1.00 88.62 91 SER A CA 1
ATOM 670 C C . SER A 1 91 ? 8.105 -7.410 -6.849 1.00 88.62 91 SER A C 1
ATOM 672 O O . SER A 1 91 ? 8.309 -8.575 -7.195 1.00 88.62 91 SER A O 1
ATOM 674 N N . CYS A 1 92 ? 6.865 -6.961 -6.635 1.00 85.88 92 CYS A N 1
ATOM 675 C CA . CYS A 1 92 ? 5.700 -7.817 -6.809 1.00 85.88 92 CYS A CA 1
ATOM 676 C C . CYS A 1 92 ? 5.420 -8.101 -8.299 1.00 85.88 92 CYS A C 1
ATOM 678 O O . CYS A 1 92 ? 5.686 -7.261 -9.166 1.00 85.88 92 CYS A O 1
ATOM 680 N N . PRO A 1 93 ? 4.821 -9.263 -8.624 1.00 84.50 93 PRO A N 1
ATOM 681 C CA . PRO A 1 93 ? 4.442 -9.586 -9.995 1.00 84.50 93 PRO A CA 1
ATOM 682 C C . PRO A 1 93 ? 3.513 -8.533 -10.605 1.00 84.50 93 PRO A C 1
ATOM 684 O O . PRO A 1 93 ? 3.708 -8.146 -11.751 1.00 84.50 93 PRO A O 1
ATOM 687 N N . ALA A 1 94 ? 2.541 -8.019 -9.842 1.00 82.69 94 ALA A N 1
ATOM 688 C CA . ALA A 1 94 ? 1.592 -7.019 -10.332 1.00 82.69 94 ALA A CA 1
ATOM 689 C C . ALA A 1 94 ? 2.298 -5.764 -10.874 1.00 82.69 94 ALA A C 1
ATOM 691 O O . ALA A 1 94 ? 1.942 -5.282 -11.948 1.00 82.69 94 ALA A O 1
ATOM 692 N N . PHE A 1 95 ? 3.344 -5.296 -10.189 1.00 79.94 95 PHE A N 1
ATOM 693 C CA . PHE A 1 95 ? 4.189 -4.201 -10.656 1.00 79.94 95 PHE A CA 1
ATOM 694 C C . PHE A 1 95 ? 4.976 -4.605 -11.907 1.00 79.94 95 PHE A C 1
ATOM 696 O O . PHE A 1 95 ? 4.904 -3.925 -12.925 1.00 79.94 95 PHE A O 1
ATOM 703 N N . ALA A 1 96 ? 5.653 -5.757 -11.889 1.00 77.06 96 ALA A N 1
ATOM 704 C CA . ALA A 1 96 ? 6.432 -6.224 -13.036 1.00 77.06 96 ALA A CA 1
ATOM 705 C C . ALA A 1 96 ? 5.594 -6.384 -14.321 1.00 77.06 96 ALA A C 1
ATOM 707 O O . ALA A 1 96 ? 6.058 -6.070 -15.415 1.00 77.06 96 ALA A O 1
ATOM 708 N N . PHE A 1 97 ? 4.346 -6.840 -14.212 1.00 71.81 97 PHE A N 1
ATOM 709 C CA . PHE A 1 97 ? 3.454 -6.984 -15.363 1.00 71.81 97 PHE A CA 1
ATOM 710 C C . PHE A 1 97 ? 2.808 -5.660 -15.788 1.00 71.81 97 PHE A C 1
ATOM 712 O O . PHE A 1 97 ? 2.680 -5.418 -16.986 1.00 71.81 97 PHE A O 1
ATOM 719 N N . SER A 1 98 ? 2.428 -4.798 -14.842 1.00 67.44 98 SER A N 1
ATOM 720 C CA . SER A 1 98 ? 1.675 -3.572 -15.151 1.00 67.44 98 SER A CA 1
ATOM 721 C C . SER A 1 98 ? 2.565 -2.395 -15.550 1.00 67.44 98 SER A C 1
ATOM 723 O O . SER A 1 98 ? 2.153 -1.593 -16.374 1.00 67.44 98 SER A O 1
ATOM 725 N N . VAL A 1 99 ? 3.771 -2.302 -14.983 1.00 62.72 99 VAL A N 1
ATOM 726 C CA . VAL A 1 99 ? 4.692 -1.158 -15.125 1.00 62.72 99 VAL A CA 1
ATOM 727 C C . VAL A 1 99 ? 5.838 -1.475 -16.088 1.00 62.72 99 VAL A C 1
ATOM 729 O O . VAL A 1 99 ? 6.228 -0.631 -16.887 1.00 62.72 99 VAL A O 1
ATOM 732 N N . LEU A 1 100 ? 6.400 -2.693 -16.034 1.00 58.66 100 LEU A N 1
ATOM 733 C CA . LEU A 1 100 ? 7.591 -3.031 -16.833 1.00 58.66 100 LEU A CA 1
ATOM 734 C C . LEU A 1 100 ? 7.261 -3.620 -18.212 1.00 58.66 100 LEU A C 1
ATOM 736 O O . LEU A 1 100 ? 8.088 -3.530 -19.114 1.00 58.66 100 LEU A O 1
ATOM 740 N N . ARG 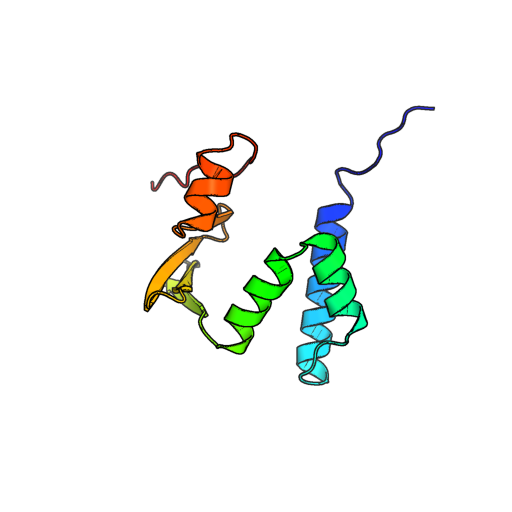A 1 101 ? 6.084 -4.236 -18.399 1.00 52.91 101 ARG A N 1
ATOM 741 C CA . ARG A 1 101 ? 5.672 -4.810 -19.700 1.00 52.91 101 ARG A CA 1
ATOM 742 C C . ARG A 1 101 ? 4.732 -3.919 -20.506 1.00 52.91 101 ARG A C 1
ATOM 744 O O . ARG A 1 101 ? 4.673 -4.061 -21.723 1.00 52.91 101 ARG A O 1
ATOM 751 N N . LYS A 1 102 ? 4.006 -3.024 -19.842 1.00 47.47 102 LYS A N 1
ATOM 752 C CA . LYS A 1 102 ? 3.173 -1.997 -20.465 1.00 47.47 102 LYS A CA 1
ATOM 753 C C . LYS A 1 102 ? 3.938 -0.697 -20.272 1.00 47.47 102 LYS A C 1
ATOM 755 O O . LYS A 1 102 ? 4.035 -0.214 -19.154 1.00 47.47 102 LYS A O 1
ATOM 760 N N . SER A 1 103 ? 4.615 -0.228 -21.311 1.00 46.22 103 SER A N 1
ATOM 761 C CA . SER A 1 103 ? 5.545 0.906 -21.289 1.00 46.22 103 SER A CA 1
ATOM 762 C C . SER A 1 103 ? 4.835 2.252 -21.060 1.00 46.22 103 SER A C 1
ATOM 764 O O . SER A 1 103 ? 4.924 3.137 -21.900 1.00 46.22 103 SER A O 1
ATOM 766 N N . ASP A 1 104 ? 4.105 2.390 -19.952 1.00 46.28 104 ASP A N 1
ATOM 767 C CA . ASP A 1 104 ? 3.236 3.534 -19.632 1.00 46.28 104 ASP A CA 1
ATOM 768 C C . ASP A 1 104 ? 3.589 4.220 -18.304 1.00 46.28 104 ASP A C 1
ATOM 770 O O . ASP A 1 104 ? 2.841 5.061 -17.813 1.00 46.28 104 ASP A O 1
ATOM 774 N N . SER A 1 105 ? 4.728 3.909 -17.688 1.00 44.94 105 SER A N 1
ATOM 775 C CA . SER A 1 105 ? 5.023 4.442 -16.355 1.00 44.94 105 SER A CA 1
ATOM 776 C C . SER A 1 105 ? 6.436 4.979 -16.213 1.00 44.94 105 SER A C 1
ATOM 778 O O . SER A 1 105 ? 7.418 4.261 -16.383 1.00 44.94 105 SER A O 1
ATOM 780 N N . LEU A 1 106 ? 6.487 6.246 -15.795 1.00 48.25 106 LEU A N 1
ATOM 781 C CA . LEU A 1 106 ? 7.621 7.059 -15.335 1.00 48.25 106 LEU A CA 1
ATOM 782 C C . LEU A 1 106 ? 8.332 6.489 -14.083 1.00 48.25 106 LEU A C 1
ATOM 784 O O . LEU A 1 106 ? 8.885 7.230 -13.275 1.00 48.25 106 LEU A O 1
ATOM 788 N N . LEU A 1 107 ? 8.281 5.175 -13.873 1.00 49.72 107 LEU A N 1
ATOM 789 C CA . LEU A 1 107 ? 8.785 4.502 -12.684 1.00 49.72 107 LEU A CA 1
ATOM 790 C C . LEU A 1 107 ? 10.187 3.973 -12.986 1.00 49.72 107 LEU A C 1
ATOM 792 O O . LEU A 1 107 ? 10.377 2.975 -13.682 1.00 49.72 107 LEU A O 1
ATOM 796 N N . GLY A 1 108 ? 11.177 4.731 -12.516 1.00 47.41 108 GLY A N 1
ATOM 797 C CA . GLY A 1 108 ? 12.588 4.505 -12.784 1.00 47.41 108 GLY A CA 1
ATOM 798 C C . GLY A 1 108 ? 13.095 3.170 -12.244 1.00 47.41 108 GLY A C 1
ATOM 799 O O . GLY A 1 108 ? 12.775 2.739 -11.137 1.00 47.41 108 GLY A O 1
ATOM 800 N N . HIS A 1 109 ? 13.957 2.532 -13.032 1.00 51.31 109 HIS A N 1
ATOM 801 C CA . HIS A 1 109 ? 14.784 1.425 -12.577 1.00 51.31 109 HIS A CA 1
ATOM 802 C C . HIS A 1 109 ? 15.659 1.918 -11.415 1.00 51.31 109 HIS A C 1
ATOM 804 O O . HIS A 1 109 ? 16.490 2.809 -11.598 1.00 51.31 109 HIS A O 1
ATOM 810 N N . CYS A 1 110 ? 15.473 1.361 -10.218 1.00 46.53 110 CYS A N 1
ATOM 811 C CA . CYS A 1 110 ? 16.314 1.676 -9.070 1.00 46.53 110 CYS A CA 1
ATOM 812 C C . CYS A 1 110 ? 17.716 1.089 -9.337 1.00 46.53 110 CYS A C 1
ATOM 814 O O . CYS A 1 110 ? 17.963 -0.088 -9.079 1.00 46.53 110 CYS A O 1
ATOM 816 N N . ARG A 1 111 ? 18.627 1.879 -9.930 1.00 40.75 111 ARG A N 1
ATOM 817 C CA . ARG A 1 111 ? 20.045 1.512 -10.033 1.00 40.75 111 ARG A CA 1
ATOM 818 C C . ARG A 1 111 ? 20.620 1.526 -8.621 1.00 40.75 111 ARG A C 1
ATOM 820 O O . ARG A 1 111 ? 20.829 2.592 -8.049 1.00 40.75 111 ARG A O 1
ATOM 827 N N . SER A 1 112 ? 20.841 0.339 -8.063 1.00 40.75 112 SER A N 1
ATOM 828 C CA . SER A 1 112 ? 21.741 0.155 -6.929 1.00 40.75 112 SER A CA 1
ATOM 829 C C . SER A 1 112 ? 23.110 0.700 -7.334 1.00 40.75 112 SER A C 1
ATOM 831 O O . SER A 1 112 ? 23.752 0.121 -8.210 1.00 40.75 112 SER A O 1
ATOM 833 N N . ASN A 1 113 ? 23.502 1.835 -6.760 1.00 36.22 113 ASN A N 1
ATOM 834 C CA . ASN A 1 113 ? 24.907 2.218 -6.668 1.00 36.22 113 ASN A CA 1
ATOM 835 C C . ASN A 1 113 ? 25.474 1.630 -5.378 1.00 36.22 113 ASN A C 1
ATOM 837 O O . ASN A 1 113 ? 24.750 1.708 -4.354 1.00 36.22 113 ASN A O 1
#

Solvent-accessible surface area (backbone atoms only — not comparable to full-atom values): 6893 Å² total; per-residue (Å²): 142,80,91,88,78,75,84,75,56,56,64,56,53,50,51,50,52,53,49,52,45,52,49,36,34,75,74,68,74,45,73,58,68,71,58,54,52,52,44,34,69,76,51,40,71,57,38,56,57,53,47,53,37,58,77,66,63,32,61,45,80,46,76,43,98,85,75,48,66,38,36,39,33,57,41,98,86,73,46,78,26,52,33,35,75,91,43,70,39,51,70,41,67,70,45,50,56,58,43,70,71,40,92,80,54,97,60,54,82,79,76,84,124

Nearest PDB structures (foldseek):
  4p1b-assembly1_I  TM=6.647E-01  e=1.564E+00  Ectopseudomonas mendocina
  4aiv-assembly1_A  TM=6.884E-01  e=2.016E+00  Mycobacterium tuberculosis H37Rv
  2k49-assembly1_A  TM=4.749E-01  e=3.570E+00  Shewanella oneidensis MR-1

Radius of gyration: 16.45 Å; Cα contacts (8 Å, |Δi|>4): 100; chains: 1; bounding box: 41×48×40 Å